Protein AF-A0A7V9IWT2-F1 (afdb_monomer_lite)

Radius of gyration: 14.13 Å; chains: 1; bounding box: 40×33×31 Å

Secondary structure (DSSP, 8-state):
-PPPPTT--PPTTEEEEE-S--BTTTBT--EEEEETTEEES--S--HHHHHHHHHHHSS--EEE-S---HHHHTTGGGG-S-EE---TT-EETTEEEEE--SSSTT-EEEEETTEEE-TTSS-SSS-----SSTT--

pLDDT: mean 92.01, std 13.59, range [39.38, 98.88]

Structure (mmCIF, N/CA/C/O backbone):
data_AF-A0A7V9IWT2-F1
#
_entry.id   AF-A0A7V9IWT2-F1
#
loop_
_atom_site.group_PDB
_atom_site.id
_atom_site.type_symbol
_atom_site.label_atom_id
_atom_site.label_alt_id
_atom_site.label_comp_id
_atom_site.label_asym_id
_atom_site.label_entity_id
_atom_site.label_seq_id
_atom_site.pdbx_PDB_ins_code
_atom_site.Cartn_x
_atom_site.Cartn_y
_atom_site.Cartn_z
_atom_site.occupancy
_atom_site.B_iso_or_equiv
_atom_site.auth_seq_id
_atom_site.auth_comp_id
_atom_site.auth_asym_id
_atom_site.auth_atom_id
_atom_site.pdbx_PDB_model_num
ATOM 1 N N . MET A 1 1 ? -4.766 -21.409 -13.911 1.00 39.38 1 MET A N 1
ATOM 2 C CA . MET A 1 1 ? -4.970 -20.923 -12.531 1.00 39.38 1 MET A CA 1
ATOM 3 C C . MET A 1 1 ? -3.868 -21.523 -11.677 1.00 39.38 1 MET A C 1
ATOM 5 O O . MET A 1 1 ? -3.932 -22.712 -11.391 1.00 39.38 1 MET A O 1
ATOM 9 N N . ARG A 1 2 ? -2.794 -20.778 -11.398 1.00 42.47 2 ARG A N 1
ATOM 10 C CA . ARG A 1 2 ? -1.775 -21.251 -10.450 1.00 42.47 2 ARG A CA 1
ATOM 11 C C . ARG A 1 2 ? -2.335 -21.031 -9.046 1.00 42.47 2 ARG A C 1
ATOM 13 O O . ARG A 1 2 ? -2.893 -19.973 -8.781 1.00 42.47 2 ARG A O 1
ATOM 20 N N . GLN A 1 3 ? -2.295 -22.070 -8.221 1.00 39.44 3 GLN A N 1
ATOM 21 C CA . GLN A 1 3 ? -2.697 -21.989 -6.820 1.00 39.44 3 GLN A CA 1
ATOM 22 C C . GLN A 1 3 ? -1.697 -21.110 -6.060 1.00 39.44 3 GLN A C 1
ATOM 24 O O . GLN A 1 3 ? -0.498 -21.194 -6.316 1.00 39.44 3 GLN A O 1
ATOM 29 N N . GLU A 1 4 ? -2.204 -20.289 -5.143 1.00 52.09 4 GLU A N 1
ATOM 30 C CA . GLU A 1 4 ? -1.406 -19.542 -4.165 1.00 52.09 4 GLU A CA 1
ATOM 31 C C . GLU A 1 4 ? -0.459 -20.497 -3.407 1.00 52.09 4 GLU A C 1
ATOM 33 O O . GLU A 1 4 ? -0.920 -21.546 -2.939 1.00 52.09 4 GLU A O 1
ATOM 38 N N . PRO A 1 5 ? 0.844 -20.184 -3.259 1.00 48.12 5 PRO A N 1
ATOM 39 C CA . PRO A 1 5 ? 1.742 -21.003 -2.455 1.00 48.12 5 PRO A CA 1
ATOM 40 C C . PRO A 1 5 ? 1.290 -20.999 -0.987 1.00 48.12 5 PRO A C 1
ATOM 42 O O . PRO A 1 5 ? 0.841 -19.991 -0.442 1.00 48.12 5 PRO A O 1
ATOM 45 N N . ALA A 1 6 ? 1.412 -22.152 -0.332 1.00 47.78 6 ALA A N 1
ATOM 46 C CA . ALA A 1 6 ? 0.724 -22.505 0.910 1.00 47.78 6 ALA A CA 1
ATOM 47 C C . ALA A 1 6 ? 1.205 -21.784 2.196 1.00 47.78 6 ALA A C 1
ATOM 49 O O . ALA A 1 6 ? 1.023 -22.325 3.289 1.00 47.78 6 ALA A O 1
ATOM 50 N N . HIS A 1 7 ? 1.850 -20.612 2.118 1.00 55.41 7 HIS 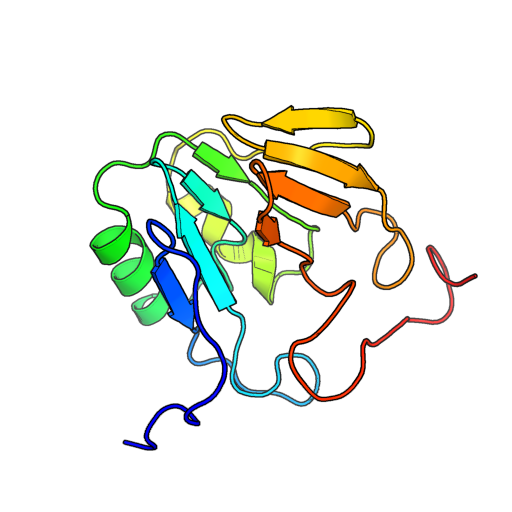A N 1
ATOM 51 C CA . HIS A 1 7 ? 2.596 -20.056 3.263 1.00 55.41 7 HIS A CA 1
ATOM 52 C C . HIS A 1 7 ? 2.364 -18.574 3.588 1.00 55.41 7 HIS A C 1
ATOM 54 O O . HIS A 1 7 ? 2.732 -18.162 4.686 1.00 55.41 7 HIS A O 1
ATOM 60 N N . MET A 1 8 ? 1.720 -17.766 2.735 1.00 60.84 8 MET A N 1
ATOM 61 C CA . MET A 1 8 ? 1.422 -16.375 3.108 1.00 60.84 8 MET A CA 1
ATOM 62 C C . MET A 1 8 ? 0.075 -16.285 3.825 1.00 60.84 8 MET A C 1
ATOM 64 O O . MET A 1 8 ? -0.979 -16.106 3.215 1.00 60.84 8 MET A O 1
ATOM 68 N N . ARG A 1 9 ? 0.104 -16.450 5.150 1.00 76.19 9 ARG A N 1
ATOM 69 C CA . ARG A 1 9 ? -1.085 -16.301 5.990 1.00 76.19 9 ARG A CA 1
ATOM 70 C C . ARG A 1 9 ? -1.422 -14.820 6.135 1.00 76.19 9 ARG A C 1
ATOM 72 O O . ARG A 1 9 ? -0.730 -14.091 6.835 1.00 76.19 9 ARG A O 1
ATOM 79 N N . VAL A 1 10 ? -2.513 -14.398 5.507 1.00 85.12 10 VAL A N 1
ATOM 80 C CA . VAL A 1 10 ? -3.086 -13.069 5.734 1.00 85.12 10 VAL A CA 1
ATOM 81 C C . VAL A 1 10 ? -3.739 -13.045 7.131 1.00 85.12 10 VAL A C 1
ATOM 83 O O . VAL A 1 10 ? -4.436 -14.009 7.480 1.00 85.12 10 VAL A O 1
ATOM 86 N N . PRO A 1 11 ? -3.497 -12.015 7.968 1.00 90.00 11 PRO A N 1
ATOM 87 C CA . PRO A 1 11 ? -4.135 -11.895 9.278 1.00 90.00 11 PRO A CA 1
ATOM 88 C C . PRO A 1 11 ? -5.667 -11.895 9.197 1.00 90.00 11 PRO A C 1
ATOM 90 O O . PRO A 1 11 ? -6.258 -11.524 8.184 1.00 90.00 11 PRO A O 1
ATOM 93 N N . ALA A 1 12 ? -6.332 -12.298 10.284 1.00 89.88 12 ALA A N 1
ATOM 94 C CA . ALA A 1 12 ? -7.792 -12.262 10.348 1.00 89.88 12 ALA A CA 1
ATOM 95 C C . ALA A 1 12 ? -8.312 -10.825 10.155 1.00 89.88 12 ALA A C 1
ATOM 97 O O . ALA A 1 12 ? -7.770 -9.889 10.736 1.00 89.88 12 ALA A O 1
ATOM 98 N N . GLY A 1 13 ? -9.366 -10.661 9.352 1.00 93.38 13 GLY A N 1
ATOM 99 C CA . GLY A 1 13 ? -9.950 -9.349 9.048 1.00 93.38 13 GLY A CA 1
ATOM 100 C C . GLY A 1 13 ? -9.223 -8.554 7.958 1.00 93.38 13 GLY A C 1
ATOM 101 O O . GLY A 1 13 ? -9.715 -7.497 7.572 1.00 93.38 13 GLY A O 1
ATOM 102 N N . VAL A 1 14 ? -8.107 -9.064 7.428 1.00 96.88 14 VAL A N 1
ATOM 103 C CA . VAL A 1 14 ? -7.409 -8.489 6.274 1.00 96.88 14 VAL A CA 1
ATOM 104 C C . VAL A 1 14 ? -7.734 -9.322 5.035 1.00 96.88 14 VAL A C 1
ATOM 106 O O . VAL A 1 14 ? -7.634 -10.548 5.050 1.00 96.88 14 VAL A O 1
ATOM 109 N N . THR A 1 15 ? -8.111 -8.660 3.945 1.00 97.62 15 THR A N 1
ATOM 110 C CA . THR A 1 15 ? -8.264 -9.283 2.625 1.00 97.62 15 THR A CA 1
ATOM 111 C C . THR A 1 15 ? -7.172 -8.765 1.705 1.00 97.62 15 THR A C 1
ATOM 113 O O . THR A 1 15 ? -6.972 -7.561 1.606 1.00 97.62 15 THR A O 1
ATOM 116 N N . ARG A 1 16 ? -6.472 -9.669 1.018 1.00 97.50 16 ARG A N 1
ATOM 117 C CA . ARG A 1 16 ? -5.466 -9.318 0.011 1.00 97.50 16 ARG A CA 1
ATOM 118 C C . ARG A 1 16 ? -6.055 -9.490 -1.386 1.00 97.50 16 ARG A C 1
ATOM 120 O O . ARG A 1 16 ? -6.616 -10.544 -1.682 1.00 97.50 16 ARG A O 1
ATOM 127 N N . VAL A 1 17 ? -5.885 -8.492 -2.242 1.00 98.12 17 VAL A N 1
ATOM 128 C CA . VAL A 1 17 ? -6.207 -8.544 -3.673 1.00 98.12 17 VAL A CA 1
ATOM 129 C C . VAL A 1 17 ? -4.921 -8.255 -4.435 1.00 98.12 17 VAL A C 1
ATOM 131 O O . VAL A 1 17 ? -4.288 -7.232 -4.204 1.00 98.12 17 VAL A O 1
ATOM 134 N N . ARG A 1 18 ? -4.505 -9.171 -5.311 1.00 97.81 18 ARG A N 1
ATOM 135 C CA . ARG A 1 18 ? -3.278 -9.013 -6.099 1.00 97.81 18 ARG A CA 1
ATOM 136 C C . ARG A 1 18 ? -3.614 -8.518 -7.501 1.00 97.81 18 ARG A C 1
ATOM 138 O O . ARG A 1 18 ? -4.481 -9.104 -8.151 1.00 97.81 18 ARG A O 1
ATOM 145 N N . ALA A 1 19 ? -2.925 -7.472 -7.943 1.00 98.25 19 ALA A N 1
ATOM 146 C CA . ALA A 1 19 ? -3.048 -6.939 -9.290 1.00 98.25 19 ALA A CA 1
ATOM 147 C C . ALA A 1 19 ? -2.408 -7.884 -10.323 1.00 98.25 19 ALA A C 1
ATOM 149 O O . ALA A 1 19 ? -1.419 -8.557 -10.042 1.00 98.25 19 ALA A O 1
ATOM 150 N N . ASP A 1 20 ? -2.964 -7.924 -11.536 1.00 97.69 20 ASP A N 1
ATOM 151 C CA . ASP A 1 20 ? -2.409 -8.682 -12.669 1.00 97.69 20 ASP A CA 1
ATOM 152 C C . ASP A 1 20 ? -1.335 -7.849 -13.394 1.00 97.69 20 ASP A C 1
ATOM 154 O O . ASP A 1 20 ? -1.464 -7.503 -14.568 1.00 97.69 20 ASP A O 1
ATOM 158 N N . ASN A 1 21 ? -0.306 -7.439 -12.648 1.00 97.44 21 ASN A N 1
ATOM 159 C CA . ASN A 1 21 ? 0.801 -6.598 -13.114 1.00 97.44 21 ASN A CA 1
ATOM 160 C C . ASN A 1 21 ? 2.189 -7.207 -12.818 1.00 97.44 21 ASN A C 1
ATOM 162 O O . ASN A 1 21 ? 3.047 -6.494 -12.297 1.00 97.44 21 ASN A O 1
ATOM 166 N N . PRO A 1 22 ? 2.459 -8.493 -13.114 1.00 97.25 22 PRO A N 1
ATOM 167 C CA . PRO A 1 22 ? 3.738 -9.110 -12.774 1.00 97.25 22 PRO A CA 1
ATOM 168 C C . PRO A 1 22 ? 4.913 -8.480 -13.536 1.00 97.25 22 PRO A C 1
ATOM 170 O O . PRO A 1 22 ? 4.823 -8.190 -14.733 1.00 97.25 22 PRO A O 1
ATOM 173 N N . SER A 1 23 ? 6.043 -8.296 -12.855 1.00 95.06 23 SER A N 1
ATOM 174 C CA . SER A 1 23 ? 7.274 -7.729 -13.419 1.00 95.06 23 SER A CA 1
ATOM 175 C C . SER A 1 23 ? 8.483 -8.038 -12.523 1.00 95.06 23 SER A C 1
ATOM 177 O O . SER A 1 23 ? 8.312 -8.543 -11.416 1.00 95.06 23 SER A O 1
ATOM 179 N N . PRO A 1 24 ? 9.721 -7.710 -12.938 1.00 93.31 24 PRO A N 1
ATOM 180 C CA . PRO A 1 24 ? 10.881 -7.830 -12.055 1.00 93.31 24 PRO A CA 1
ATOM 181 C C . PRO A 1 24 ? 10.787 -7.024 -10.750 1.00 93.31 24 PRO A C 1
ATOM 183 O O . PRO A 1 24 ? 11.459 -7.391 -9.794 1.00 93.31 24 PRO A O 1
ATOM 186 N N . LEU A 1 25 ? 9.994 -5.944 -10.713 1.00 93.06 25 LEU A N 1
ATOM 187 C CA . LEU A 1 25 ? 9.834 -5.090 -9.527 1.00 93.06 25 LEU A CA 1
ATOM 188 C C . LEU A 1 25 ? 8.603 -5.481 -8.699 1.00 93.06 25 LEU A C 1
ATOM 190 O O . LEU A 1 25 ? 8.679 -5.551 -7.483 1.00 93.06 25 LEU A O 1
ATOM 194 N N . THR A 1 26 ? 7.500 -5.823 -9.362 1.00 94.56 26 THR A N 1
ATOM 195 C CA . THR A 1 26 ? 6.219 -6.180 -8.720 1.00 94.56 26 THR A CA 1
ATOM 196 C C . THR A 1 26 ? 6.070 -7.678 -8.445 1.00 94.56 26 THR A C 1
ATOM 198 O O . THR A 1 26 ? 5.053 -8.112 -7.906 1.00 94.56 26 THR A O 1
ATOM 201 N N . LEU A 1 27 ? 7.067 -8.489 -8.817 1.00 94.38 27 LEU A N 1
ATOM 202 C CA . LEU A 1 27 ? 7.074 -9.948 -8.695 1.00 94.38 27 LEU A CA 1
ATOM 203 C C . LEU A 1 27 ? 5.850 -10.573 -9.388 1.00 94.38 27 LEU A C 1
ATOM 205 O O . LEU A 1 27 ? 5.635 -10.370 -10.583 1.00 94.38 27 LEU A O 1
ATOM 209 N N . ASP A 1 28 ? 5.037 -11.319 -8.643 1.00 94.62 28 ASP A N 1
ATOM 210 C CA . ASP A 1 28 ? 3.774 -11.891 -9.114 1.00 94.62 28 ASP A CA 1
ATOM 211 C C . ASP A 1 28 ? 2.638 -10.854 -9.250 1.00 94.62 28 ASP A C 1
ATOM 213 O O . ASP A 1 28 ? 1.548 -11.205 -9.705 1.00 94.62 28 ASP A O 1
ATOM 217 N N . GLY A 1 29 ? 2.860 -9.610 -8.821 1.00 96.38 29 GLY A N 1
ATOM 218 C CA . GLY A 1 29 ? 1.915 -8.496 -8.859 1.00 96.38 29 GLY A CA 1
ATOM 219 C C . GLY A 1 29 ? 1.800 -7.762 -7.518 1.00 96.38 29 GLY A C 1
ATOM 220 O O . GLY A 1 29 ? 2.023 -8.340 -6.447 1.00 96.38 29 GLY A O 1
ATOM 221 N N . THR A 1 30 ? 1.391 -6.493 -7.573 1.00 97.56 30 THR A N 1
ATOM 222 C CA . THR A 1 30 ? 1.237 -5.639 -6.387 1.00 97.56 30 THR A CA 1
ATOM 223 C C . THR A 1 30 ? 0.091 -6.142 -5.508 1.00 97.56 30 THR A C 1
ATOM 225 O O . THR A 1 30 ? -0.979 -6.519 -5.998 1.00 97.56 30 THR A O 1
ATOM 228 N N . ASN A 1 31 ? 0.306 -6.177 -4.191 1.00 97.75 31 ASN A N 1
ATOM 229 C CA . ASN A 1 31 ? -0.713 -6.591 -3.230 1.00 97.75 31 ASN A CA 1
ATOM 230 C C . ASN A 1 31 ? -1.421 -5.365 -2.648 1.00 97.75 31 ASN A C 1
ATOM 232 O O . ASN A 1 31 ? -0.834 -4.629 -1.865 1.00 97.75 31 ASN A O 1
ATOM 236 N N . THR A 1 32 ? -2.705 -5.222 -2.957 1.00 98.62 32 THR A N 1
ATOM 237 C CA . THR A 1 32 ? -3.613 -4.292 -2.282 1.00 98.62 32 THR A CA 1
ATOM 238 C C . THR A 1 32 ? -4.254 -4.987 -1.091 1.00 98.62 32 THR A C 1
ATOM 240 O O . THR A 1 32 ? -4.686 -6.143 -1.197 1.00 98.62 32 THR A O 1
ATOM 243 N N . TYR A 1 33 ? -4.372 -4.289 0.035 1.00 98.62 33 TYR A N 1
ATOM 244 C CA . TYR A 1 33 ? -5.030 -4.827 1.223 1.00 98.62 33 TYR A CA 1
ATOM 245 C C . TYR A 1 33 ? -6.296 -4.052 1.557 1.00 98.62 33 TYR A C 1
ATOM 247 O O . TYR A 1 33 ? -6.339 -2.830 1.507 1.00 98.62 33 TYR A O 1
ATOM 255 N N . VAL A 1 34 ? -7.333 -4.791 1.926 1.00 98.56 34 VAL A N 1
ATOM 256 C CA . VAL A 1 34 ? -8.604 -4.269 2.415 1.00 98.56 34 VAL A CA 1
ATOM 257 C C . VAL A 1 34 ? -8.746 -4.686 3.868 1.00 98.56 34 VAL A C 1
ATOM 259 O O . VAL A 1 34 ? -8.699 -5.881 4.181 1.00 98.56 34 VAL A O 1
ATOM 262 N N . VAL A 1 35 ? -8.929 -3.717 4.759 1.00 97.88 35 VAL A N 1
ATOM 263 C CA . VAL A 1 35 ? -9.036 -3.965 6.198 1.00 97.88 35 VAL A CA 1
ATOM 264 C C . VAL A 1 35 ? -9.804 -2.840 6.881 1.00 97.88 35 VAL A C 1
ATOM 266 O O . VAL A 1 35 ? -9.570 -1.673 6.601 1.00 97.88 35 VAL A O 1
ATOM 269 N N . ALA A 1 36 ? -10.729 -3.190 7.779 1.00 95.44 36 ALA A N 1
ATOM 270 C CA . ALA A 1 36 ? -11.458 -2.238 8.626 1.00 95.44 36 ALA A CA 1
ATOM 271 C C . ALA A 1 36 ? -12.123 -1.049 7.885 1.00 95.44 36 ALA A C 1
ATOM 273 O O . ALA A 1 36 ? -12.195 0.035 8.442 1.00 95.44 36 ALA A O 1
ATOM 274 N N . GLY A 1 37 ? -12.602 -1.241 6.646 1.00 96.75 37 GLY A N 1
ATOM 275 C CA . GLY A 1 37 ? -13.196 -0.169 5.824 1.00 96.75 37 GLY A CA 1
ATOM 276 C C . GLY A 1 37 ? -12.182 0.657 5.020 1.00 96.75 37 GLY A C 1
ATOM 277 O O . GLY A 1 37 ? -12.560 1.602 4.336 1.00 96.75 37 GLY A O 1
ATOM 278 N N . TRP A 1 38 ? -10.899 0.296 5.062 1.00 98.69 38 TRP A N 1
ATOM 279 C CA . TRP A 1 38 ? -9.804 1.009 4.409 1.00 98.69 38 TRP A CA 1
ATOM 280 C C .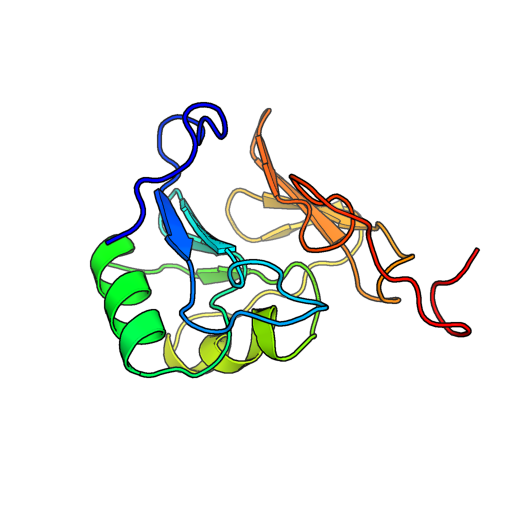 TRP A 1 38 ? -9.138 0.172 3.321 1.00 98.69 38 TRP A C 1
ATOM 282 O O . TRP A 1 38 ? -9.096 -1.062 3.393 1.00 98.69 38 TRP A O 1
ATOM 292 N N . VAL A 1 39 ? -8.590 0.864 2.322 1.00 98.88 39 VAL A N 1
ATOM 293 C CA . VAL A 1 39 ? -7.760 0.278 1.263 1.00 98.88 39 VAL A CA 1
ATOM 294 C C . VAL A 1 39 ? -6.321 0.755 1.443 1.00 98.88 39 VAL A C 1
ATOM 296 O O . VAL A 1 39 ? -6.056 1.953 1.403 1.00 98.88 39 VAL A O 1
ATOM 299 N N . VAL A 1 40 ? -5.400 -0.186 1.626 1.00 98.81 40 VAL A N 1
ATOM 300 C CA . VAL A 1 40 ? -3.952 0.050 1.659 1.00 98.81 40 VAL A CA 1
ATOM 301 C C . VAL A 1 40 ? -3.387 -0.265 0.281 1.00 98.81 40 VAL A C 1
ATOM 303 O O . VAL A 1 40 ? -3.590 -1.384 -0.199 1.00 98.81 40 VAL A O 1
ATOM 306 N N . ASP A 1 41 ? -2.689 0.698 -0.322 1.00 98.75 41 ASP A N 1
ATOM 307 C CA . ASP A 1 41 ? -2.048 0.591 -1.640 1.00 98.75 41 ASP A CA 1
ATOM 308 C C . ASP A 1 41 ? -3.005 0.049 -2.719 1.00 98.75 41 ASP A C 1
ATOM 310 O O . ASP A 1 41 ? -2.967 -1.136 -3.062 1.00 98.75 41 ASP A O 1
ATOM 314 N N . PRO A 1 42 ? -3.916 0.886 -3.251 1.00 98.62 42 PRO A N 1
ATOM 315 C CA . PRO A 1 42 ? -4.986 0.485 -4.171 1.00 98.62 42 PRO A CA 1
ATOM 316 C C . PRO A 1 42 ? -4.499 -0.131 -5.488 1.00 98.62 42 PRO A C 1
ATOM 318 O O . PRO A 1 42 ? -5.306 -0.711 -6.220 1.00 98.62 42 PRO A O 1
ATOM 321 N N . GLY A 1 43 ? -3.204 -0.047 -5.772 1.00 98.12 43 GLY A N 1
ATOM 322 C CA . GLY A 1 43 ? -2.577 -0.703 -6.900 1.00 98.12 43 GLY A CA 1
ATOM 323 C C . GLY A 1 43 ? -2.478 0.198 -8.137 1.00 98.12 43 GLY A C 1
ATOM 324 O O . GLY A 1 43 ? -2.889 1.367 -8.098 1.00 98.12 43 GLY A O 1
ATOM 325 N N . PRO A 1 44 ? -2.017 -0.358 -9.273 1.00 98.38 44 PRO A N 1
ATOM 326 C CA . PRO A 1 44 ? -2.103 0.317 -10.563 1.00 98.38 44 PRO A CA 1
ATOM 327 C C . PRO A 1 44 ? -3.569 0.502 -10.984 1.00 98.38 44 PRO A C 1
ATOM 329 O O . PRO A 1 44 ? -4.452 -0.272 -10.587 1.00 98.38 44 PRO A O 1
ATOM 332 N N . LEU A 1 45 ? -3.845 1.468 -11.864 1.00 98.25 45 LEU A N 1
ATOM 333 C CA . LEU A 1 45 ? -5.180 1.708 -12.420 1.00 98.25 45 LEU A CA 1
ATOM 334 C C . LEU A 1 45 ? -5.515 0.687 -13.520 1.00 98.25 45 LEU A C 1
ATOM 336 O O . LEU A 1 45 ? -5.689 0.999 -14.696 1.00 98.25 45 LEU A O 1
ATOM 340 N N . LEU A 1 46 ? -5.645 -0.570 -13.105 1.00 98.38 46 LEU A N 1
ATOM 341 C CA . LEU A 1 46 ? -6.139 -1.673 -13.919 1.00 98.38 46 LEU A CA 1
ATOM 342 C C . LEU A 1 46 ? -7.612 -1.906 -13.596 1.00 98.38 46 LEU A C 1
ATOM 344 O O . LEU A 1 46 ? -7.961 -2.214 -12.458 1.00 98.38 46 LEU A O 1
ATOM 348 N N . GLU A 1 47 ? -8.486 -1.804 -14.598 1.00 98.00 47 GLU A N 1
ATOM 349 C CA . GLU A 1 47 ? -9.943 -1.885 -14.408 1.00 98.00 47 GLU A CA 1
ATOM 350 C C . GLU A 1 47 ? -10.375 -3.161 -13.663 1.00 98.00 47 GLU A C 1
ATOM 352 O O . GLU A 1 47 ? -11.174 -3.098 -12.727 1.00 98.00 47 GLU A O 1
ATOM 357 N N . GLY A 1 48 ? -9.793 -4.311 -14.024 1.00 98.06 48 GLY A N 1
ATOM 358 C CA . GLY A 1 48 ? -10.078 -5.593 -13.375 1.00 98.06 48 GLY A CA 1
ATOM 359 C C . GLY A 1 48 ? -9.636 -5.649 -11.910 1.00 98.06 48 GLY A C 1
ATOM 360 O O . GLY A 1 48 ? -10.376 -6.159 -11.068 1.00 98.06 48 GLY A O 1
ATOM 361 N N . HIS A 1 49 ? -8.468 -5.081 -11.593 1.00 98.56 49 HIS A N 1
ATOM 362 C CA . HIS A 1 49 ? -7.962 -4.997 -10.219 1.00 98.56 49 HIS A CA 1
ATOM 363 C C . HIS A 1 49 ? -8.810 -4.040 -9.383 1.00 98.56 49 HIS A C 1
ATOM 365 O O . HIS A 1 49 ? -9.334 -4.431 -8.344 1.00 98.56 49 HIS A O 1
ATOM 371 N N . LEU A 1 50 ? -9.058 -2.827 -9.884 1.00 98.56 50 LEU A N 1
ATOM 372 C CA . LEU A 1 50 ? -9.898 -1.829 -9.220 1.00 98.56 50 LEU A CA 1
ATOM 373 C C . LEU A 1 50 ? -11.296 -2.380 -8.906 1.00 98.56 50 LEU A C 1
ATOM 375 O O . LEU A 1 50 ? -11.813 -2.182 -7.805 1.00 98.56 50 LEU A O 1
ATOM 379 N N . ALA A 1 51 ? -11.911 -3.094 -9.852 1.00 98.50 51 ALA A N 1
ATOM 380 C CA . ALA A 1 51 ? -13.202 -3.740 -9.639 1.00 98.50 51 ALA A CA 1
ATOM 381 C C . ALA A 1 51 ? -13.132 -4.827 -8.553 1.00 98.50 51 ALA A C 1
ATOM 383 O O . ALA A 1 51 ? -14.036 -4.919 -7.718 1.00 98.50 51 ALA A O 1
ATOM 384 N N . ALA A 1 52 ? -12.064 -5.630 -8.530 1.00 98.62 52 ALA A N 1
ATOM 385 C CA . ALA A 1 52 ? -11.850 -6.654 -7.511 1.00 98.62 52 ALA A CA 1
ATOM 386 C C . ALA A 1 52 ? -11.640 -6.049 -6.113 1.00 98.62 52 ALA A C 1
ATOM 388 O O . ALA A 1 52 ? -12.263 -6.515 -5.158 1.00 98.62 52 ALA A O 1
ATOM 389 N N . VAL A 1 53 ? -10.842 -4.981 -5.997 1.00 98.50 53 VAL A N 1
ATOM 390 C CA . VAL A 1 53 ? -10.616 -4.262 -4.734 1.00 98.50 53 VAL A CA 1
ATOM 391 C C . VAL A 1 53 ? -11.913 -3.634 -4.233 1.00 98.50 53 VAL A C 1
ATOM 393 O O . VAL A 1 53 ? -12.297 -3.877 -3.094 1.00 98.50 53 VAL A O 1
ATOM 396 N N . LYS A 1 54 ? -12.653 -2.906 -5.081 1.00 98.25 54 LYS A N 1
ATOM 397 C CA . LYS A 1 54 ? -13.952 -2.315 -4.702 1.00 98.25 54 LYS A CA 1
ATOM 398 C C . LYS A 1 54 ? -14.958 -3.367 -4.245 1.00 98.25 54 LYS A C 1
ATOM 400 O O . LYS A 1 54 ? -15.673 -3.159 -3.270 1.00 98.25 54 LYS A O 1
ATOM 405 N N . LYS A 1 55 ? -14.993 -4.521 -4.917 1.00 98.19 55 LYS A N 1
ATOM 406 C CA . LYS A 1 55 ? -15.844 -5.645 -4.514 1.00 98.19 55 LYS A CA 1
ATOM 407 C C . LYS A 1 55 ? -15.441 -6.217 -3.153 1.00 98.19 55 LYS A C 1
ATOM 409 O O . LYS A 1 55 ? -16.323 -6.571 -2.378 1.00 98.19 55 LYS A O 1
ATOM 414 N N . ALA A 1 56 ? -14.143 -6.347 -2.886 1.00 97.50 56 ALA A N 1
ATOM 415 C CA . ALA A 1 56 ? -13.637 -6.852 -1.612 1.00 97.50 56 ALA A CA 1
ATOM 416 C C . ALA A 1 56 ? -13.854 -5.858 -0.462 1.00 97.50 56 ALA A C 1
ATOM 418 O O . ALA A 1 56 ? -14.137 -6.282 0.654 1.00 97.50 56 ALA A O 1
ATOM 419 N N . ALA A 1 57 ? -13.738 -4.558 -0.740 1.00 96.81 57 ALA A N 1
ATOM 420 C CA . ALA A 1 57 ? -13.861 -3.499 0.253 1.00 96.81 57 ALA A CA 1
ATOM 421 C C . ALA A 1 57 ? -15.306 -3.185 0.643 1.00 96.81 57 ALA A C 1
ATOM 423 O O . ALA A 1 57 ? -15.573 -2.921 1.811 1.00 96.81 57 ALA A O 1
ATOM 424 N N . GLY A 1 58 ? -16.247 -3.252 -0.302 1.00 96.00 58 GLY A N 1
ATOM 425 C CA . GLY A 1 58 ? -17.597 -2.756 -0.055 1.00 96.00 58 GLY A CA 1
ATOM 426 C C . GLY A 1 58 ? -17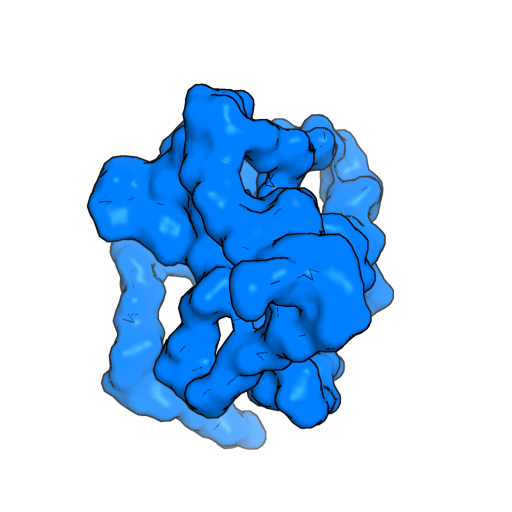.579 -1.234 0.086 1.00 96.00 58 GLY A C 1
ATOM 427 O O . GLY A 1 58 ? -17.160 -0.538 -0.839 1.00 96.00 58 GLY A O 1
ATOM 428 N N . GLU A 1 59 ? -18.052 -0.719 1.219 1.00 96.44 59 GLU A N 1
ATOM 429 C CA . GLU A 1 59 ? -17.961 0.708 1.535 1.00 96.44 59 GLU A CA 1
ATOM 430 C C . GLU A 1 59 ? -16.548 1.043 2.028 1.00 96.44 59 GLU A C 1
ATOM 432 O O . GLU A 1 59 ? -16.030 0.391 2.932 1.00 96.44 59 GLU A O 1
ATOM 437 N N . VAL A 1 60 ? -15.920 2.038 1.396 1.00 97.94 60 VAL A N 1
ATOM 438 C CA . VAL A 1 60 ? -14.559 2.479 1.719 1.00 97.94 60 VAL A CA 1
ATOM 439 C C . VAL A 1 60 ? -14.632 3.815 2.439 1.00 97.94 60 VAL A C 1
ATOM 441 O O . VAL A 1 60 ? -15.236 4.756 1.932 1.00 97.94 60 VAL A O 1
ATOM 444 N N . GLU A 1 61 ? -13.994 3.900 3.598 1.00 98.00 61 GLU A N 1
ATOM 445 C CA . GLU A 1 61 ? -13.881 5.120 4.398 1.00 98.00 61 GLU A CA 1
ATOM 446 C C . GLU A 1 61 ? -12.673 5.961 3.977 1.00 98.00 61 GLU A C 1
ATOM 448 O O . GLU A 1 61 ? -12.747 7.189 3.942 1.00 98.00 61 GLU A O 1
ATOM 453 N N . GLY A 1 62 ? -11.572 5.301 3.611 1.00 98.62 62 GLY A N 1
ATOM 454 C CA . GLY A 1 62 ? -10.347 5.961 3.188 1.00 98.62 62 GLY A CA 1
ATOM 455 C C . GLY A 1 62 ? -9.375 5.032 2.468 1.00 98.62 62 GLY A C 1
ATOM 456 O O . GLY A 1 62 ? -9.424 3.803 2.582 1.00 98.62 62 GLY A O 1
ATOM 457 N N . VAL A 1 63 ? -8.482 5.651 1.704 1.00 98.88 63 VAL A N 1
ATOM 458 C CA . VAL A 1 63 ? -7.314 5.010 1.099 1.00 98.88 63 VAL A CA 1
ATOM 459 C C . VAL A 1 63 ? -6.076 5.497 1.840 1.00 98.88 63 VAL A C 1
ATOM 461 O O . VAL A 1 63 ? -5.972 6.683 2.143 1.00 98.88 63 VAL A O 1
ATOM 464 N N . VAL A 1 64 ? -5.125 4.611 2.108 1.00 98.88 64 VAL A N 1
ATOM 465 C CA . VAL A 1 64 ? -3.819 4.969 2.670 1.00 98.88 64 VAL A CA 1
ATOM 466 C C . VAL A 1 64 ? -2.711 4.376 1.807 1.00 98.88 64 VAL A C 1
ATOM 468 O O . VAL A 1 64 ? -2.829 3.246 1.327 1.00 98.88 64 VAL A O 1
ATOM 471 N N . LEU A 1 65 ? -1.663 5.161 1.578 1.00 98.88 65 LEU A N 1
ATOM 472 C CA . LEU A 1 65 ? -0.519 4.777 0.759 1.00 98.88 65 LEU A CA 1
ATOM 473 C C . LEU A 1 65 ? 0.710 4.542 1.631 1.00 98.88 65 LEU A C 1
ATOM 475 O O . LEU A 1 65 ? 0.948 5.285 2.584 1.00 98.88 65 LEU A O 1
ATOM 479 N N . THR A 1 66 ? 1.489 3.524 1.281 1.00 98.75 66 THR A N 1
ATOM 480 C CA . THR A 1 66 ? 2.829 3.307 1.840 1.00 98.75 66 THR A CA 1
ATOM 481 C C . THR A 1 66 ? 3.871 4.206 1.182 1.00 98.75 66 THR A C 1
ATOM 483 O O . THR A 1 66 ? 4.830 4.588 1.842 1.00 98.75 66 THR A O 1
ATOM 486 N N . HIS A 1 67 ? 3.692 4.531 -0.101 1.00 98.12 67 HIS A N 1
ATOM 487 C CA . HIS A 1 67 ? 4.506 5.465 -0.885 1.00 98.12 67 HIS A CA 1
ATOM 488 C C . HIS A 1 67 ? 3.830 5.772 -2.236 1.00 98.12 67 HIS A C 1
ATOM 490 O O . HIS A 1 67 ? 2.811 5.170 -2.588 1.00 98.12 67 HIS A O 1
ATOM 496 N N . ASP A 1 68 ? 4.399 6.698 -3.006 1.00 97.25 68 ASP A N 1
ATOM 497 C CA . ASP A 1 68 ? 3.792 7.268 -4.215 1.00 97.25 68 ASP A CA 1
ATOM 498 C C . ASP A 1 68 ? 4.107 6.534 -5.534 1.00 97.25 68 ASP A C 1
ATOM 500 O O . ASP A 1 68 ? 3.741 7.024 -6.609 1.00 97.25 68 ASP A O 1
ATOM 504 N N . HIS A 1 69 ? 4.750 5.359 -5.515 1.00 97.81 69 HIS A N 1
ATOM 505 C CA . HIS A 1 69 ? 4.983 4.638 -6.770 1.00 97.81 69 HIS A CA 1
ATOM 506 C C . HIS A 1 69 ? 3.659 4.255 -7.461 1.00 97.81 69 HIS A C 1
ATOM 508 O O . HIS A 1 69 ? 2.681 3.897 -6.794 1.00 97.81 69 HIS A O 1
ATOM 514 N N . PRO A 1 70 ? 3.587 4.322 -8.809 1.00 98.06 70 PRO A N 1
ATOM 515 C CA . PRO A 1 70 ? 2.326 4.150 -9.531 1.00 98.06 70 PRO A CA 1
ATOM 516 C C . PRO A 1 70 ? 1.647 2.803 -9.294 1.00 98.06 70 PRO A C 1
ATOM 518 O O . PRO A 1 70 ? 0.425 2.734 -9.196 1.00 98.06 70 PRO A O 1
ATOM 521 N N . ASP A 1 71 ? 2.416 1.729 -9.165 1.00 97.94 71 ASP A N 1
ATOM 522 C CA . ASP A 1 71 ? 1.864 0.406 -8.919 1.00 97.94 71 ASP A CA 1
ATOM 523 C C . ASP A 1 71 ? 1.250 0.266 -7.519 1.00 97.94 71 ASP A C 1
ATOM 525 O O . ASP A 1 71 ? 0.488 -0.669 -7.316 1.00 97.94 71 ASP A O 1
ATOM 529 N N . HIS A 1 72 ? 1.468 1.218 -6.606 1.00 98.56 72 HIS A N 1
ATOM 530 C CA . HIS A 1 72 ? 0.756 1.334 -5.331 1.00 98.56 72 HIS A CA 1
ATOM 531 C C . HIS A 1 72 ? -0.359 2.389 -5.379 1.00 98.56 72 HIS A C 1
ATOM 533 O O . HIS A 1 72 ? -1.458 2.141 -4.880 1.00 98.56 72 HIS A O 1
ATOM 539 N N . ALA A 1 73 ? -0.101 3.556 -5.977 1.00 98.56 73 ALA A N 1
ATOM 540 C CA . ALA A 1 73 ? -0.910 4.761 -5.784 1.00 98.56 73 ALA A CA 1
ATOM 541 C C . ALA A 1 73 ? -1.884 5.104 -6.926 1.00 98.56 73 ALA A C 1
ATOM 543 O O . ALA A 1 73 ? -2.849 5.840 -6.698 1.00 98.56 73 ALA A O 1
ATOM 544 N N . GLU A 1 74 ? -1.665 4.615 -8.150 1.00 98.56 74 GLU A N 1
ATOM 545 C CA . GLU A 1 74 ? -2.348 5.122 -9.355 1.00 98.56 74 GLU A CA 1
ATOM 546 C C . GLU A 1 74 ? -3.880 4.986 -9.282 1.00 98.56 74 GLU A C 1
ATOM 548 O O . GLU A 1 74 ? -4.614 5.855 -9.760 1.00 98.56 74 GLU A O 1
ATOM 553 N N . ALA A 1 75 ? -4.390 3.935 -8.635 1.00 98.38 75 ALA A N 1
ATOM 554 C CA . ALA A 1 75 ? -5.825 3.714 -8.481 1.00 98.38 75 ALA A CA 1
ATOM 555 C C . ALA A 1 75 ? -6.487 4.489 -7.321 1.00 98.38 75 ALA A C 1
ATOM 557 O O . ALA A 1 75 ? -7.711 4.417 -7.182 1.00 98.38 75 ALA A O 1
ATOM 558 N N . ALA A 1 76 ? -5.742 5.238 -6.497 1.00 98.50 76 ALA A N 1
ATOM 559 C CA . ALA A 1 76 ? -6.258 5.843 -5.260 1.00 98.50 76 ALA A CA 1
ATOM 560 C C . ALA A 1 76 ? -7.446 6.785 -5.482 1.00 98.50 76 ALA A C 1
ATOM 562 O O . ALA A 1 76 ? -8.508 6.619 -4.877 1.00 98.50 76 ALA A O 1
ATOM 563 N N . GLU A 1 77 ? -7.318 7.715 -6.424 1.00 98.25 77 GLU A N 1
ATOM 564 C CA . GLU A 1 77 ? -8.360 8.711 -6.706 1.00 98.25 77 GLU A CA 1
ATOM 565 C C . GLU A 1 77 ? -9.644 8.083 -7.281 1.00 98.25 77 GLU A C 1
ATOM 567 O O . GLU A 1 77 ? -10.740 8.646 -7.187 1.00 98.25 77 GLU A O 1
ATOM 572 N N . ALA A 1 78 ? -9.562 6.866 -7.832 1.00 98.19 78 ALA A N 1
ATOM 573 C CA . ALA A 1 78 ? -10.717 6.170 -8.389 1.00 98.19 78 ALA A CA 1
ATOM 574 C C . ALA A 1 78 ? -11.732 5.720 -7.320 1.00 98.19 78 ALA A C 1
ATOM 576 O O . ALA A 1 78 ? -12.866 5.358 -7.670 1.00 98.19 78 ALA A O 1
ATOM 577 N N . PHE A 1 79 ? -11.358 5.735 -6.036 1.00 98.06 79 PHE A N 1
ATOM 578 C CA . PHE A 1 79 ? -12.250 5.428 -4.916 1.00 98.06 79 PHE A CA 1
ATOM 579 C C . PHE A 1 79 ? -13.131 6.611 -4.506 1.00 98.06 79 PHE A C 1
ATOM 581 O O . PHE A 1 79 ? -14.210 6.372 -3.972 1.00 98.06 79 PHE A O 1
ATOM 588 N N . ARG A 1 80 ? -12.754 7.857 -4.839 1.00 98.06 80 ARG A N 1
ATOM 589 C CA . ARG A 1 80 ? -13.507 9.086 -4.497 1.00 98.06 80 ARG A CA 1
ATOM 590 C C . ARG A 1 80 ? -13.767 9.249 -2.993 1.00 98.06 80 ARG A C 1
ATOM 592 O O . ARG A 1 80 ? -14.832 9.707 -2.584 1.00 98.06 80 ARG A O 1
ATOM 599 N N . VAL A 1 81 ? -12.779 8.873 -2.196 1.00 98.50 81 VAL A N 1
ATOM 600 C CA . VAL A 1 81 ? -12.727 9.004 -0.733 1.00 98.50 81 VAL A CA 1
ATOM 601 C C . VAL A 1 81 ? -11.403 9.685 -0.369 1.00 98.50 81 VAL A C 1
ATOM 603 O O . VAL A 1 81 ? -10.543 9.807 -1.246 1.00 98.50 81 VAL A O 1
ATOM 606 N N . PRO A 1 82 ? -11.203 10.144 0.878 1.00 98.62 82 PRO A N 1
ATOM 607 C CA . PRO A 1 82 ? -9.914 10.681 1.298 1.00 98.62 82 PRO A CA 1
ATOM 608 C C . PRO A 1 82 ? -8.754 9.712 1.024 1.00 98.62 82 PRO A C 1
ATOM 610 O O . PRO A 1 82 ? -8.834 8.524 1.343 1.00 98.62 82 PRO A O 1
ATOM 613 N N . VAL A 1 83 ? -7.676 10.237 0.437 1.00 98.75 83 VAL A N 1
ATOM 614 C CA . VAL A 1 83 ? -6.421 9.517 0.190 1.00 98.75 83 VAL A CA 1
ATOM 615 C C . VAL A 1 83 ? -5.357 10.072 1.132 1.00 98.75 83 VAL A C 1
ATOM 617 O O . VAL A 1 83 ? -5.047 11.263 1.095 1.00 98.75 83 VAL A O 1
ATOM 620 N N . HIS A 1 84 ? -4.798 9.208 1.970 1.00 98.75 84 HIS A N 1
ATOM 621 C CA . HIS A 1 84 ? -3.839 9.553 3.011 1.00 98.75 84 HIS A CA 1
ATOM 622 C C . HIS A 1 84 ? -2.420 9.130 2.620 1.00 98.75 84 HIS A C 1
ATOM 624 O O . HIS A 1 84 ? -2.201 8.007 2.167 1.00 98.75 84 HIS A O 1
ATOM 630 N N . ARG A 1 85 ? -1.462 10.036 2.842 1.00 98.50 85 ARG A N 1
ATOM 631 C CA . ARG A 1 85 ? -0.011 9.838 2.681 1.00 98.50 85 ARG A CA 1
ATOM 632 C C . ARG A 1 85 ? 0.680 10.226 3.994 1.00 98.50 85 ARG A C 1
ATOM 634 O O . ARG A 1 85 ? 1.195 11.339 4.087 1.00 98.50 85 ARG A O 1
ATOM 641 N N . PRO A 1 86 ? 0.538 9.403 5.044 1.00 98.38 86 PRO A N 1
ATOM 642 C CA . PRO A 1 86 ? 0.985 9.771 6.381 1.00 98.38 86 PRO A CA 1
ATOM 643 C C . PRO A 1 86 ? 2.515 9.775 6.477 1.00 98.38 86 PRO A C 1
ATOM 645 O O . PRO A 1 86 ? 3.172 8.896 5.927 1.00 98.38 86 PRO A O 1
ATOM 648 N N . GLY A 1 87 ? 3.072 10.747 7.198 1.00 97.50 87 GLY A N 1
ATOM 649 C CA . GLY A 1 87 ? 4.482 10.779 7.598 1.00 97.50 87 GLY A CA 1
ATOM 650 C C . GLY A 1 87 ? 4.752 10.060 8.927 1.00 97.50 87 GLY A C 1
ATOM 651 O O . GLY A 1 8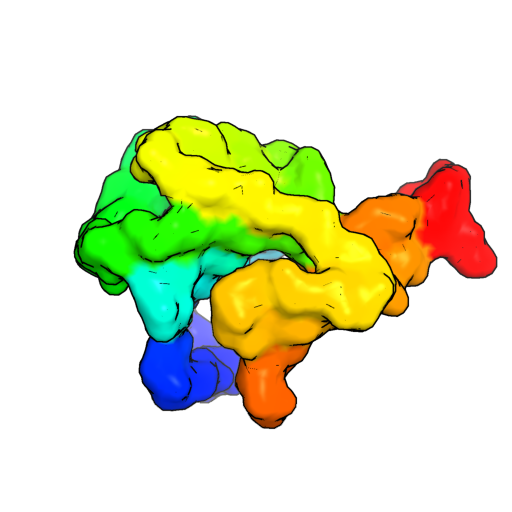7 ? 3.857 9.476 9.529 1.00 97.50 87 GLY A O 1
ATOM 652 N N . GLU A 1 88 ? 5.996 10.124 9.416 1.00 97.88 88 GLU A N 1
ATOM 653 C CA . GLU A 1 88 ? 6.410 9.529 10.702 1.00 97.88 88 GLU A CA 1
ATOM 654 C C . GLU A 1 88 ? 5.445 9.866 11.851 1.00 97.88 88 GLU A C 1
ATOM 656 O O . GLU A 1 88 ? 5.232 11.034 12.182 1.00 97.88 88 GLU A O 1
ATOM 661 N N . GLY A 1 89 ? 4.902 8.830 12.493 1.00 98.00 89 GLY A N 1
ATOM 662 C CA . GLY A 1 89 ? 4.025 8.941 13.656 1.00 98.00 89 GLY A CA 1
ATOM 663 C C . GLY A 1 89 ? 2.616 9.459 13.359 1.00 98.00 89 GLY A C 1
ATOM 664 O O . GLY A 1 89 ? 1.808 9.537 14.284 1.00 98.00 89 GLY A O 1
ATOM 665 N N . GLU A 1 90 ? 2.297 9.806 12.110 1.00 98.62 90 GLU A N 1
ATOM 666 C CA . GLU A 1 90 ? 0.963 10.269 11.738 1.00 98.62 90 GLU A CA 1
ATOM 667 C C . GLU A 1 90 ? -0.042 9.114 11.694 1.00 98.62 90 GLU A C 1
ATOM 669 O O . GLU A 1 90 ? 0.284 7.968 11.369 1.00 98.62 90 GLU A O 1
ATOM 674 N N . GLU A 1 91 ? -1.294 9.438 12.01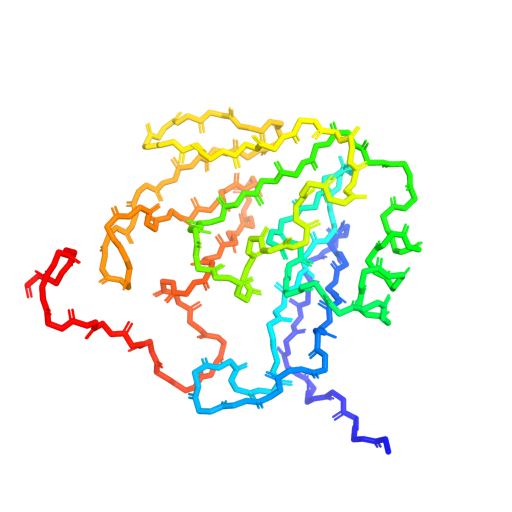6 1.00 98.38 91 GLU A N 1
ATOM 675 C CA . GLU A 1 91 ? -2.403 8.492 11.985 1.00 98.38 91 GLU A CA 1
ATOM 676 C C . GLU A 1 91 ? -3.249 8.666 10.719 1.00 98.38 91 GLU A C 1
ATOM 678 O O . GLU A 1 91 ? -3.588 9.780 10.311 1.00 98.38 91 GLU A O 1
ATOM 683 N N . ALA A 1 92 ? -3.651 7.544 10.126 1.00 97.94 92 ALA A N 1
ATOM 684 C CA . ALA A 1 92 ? -4.635 7.482 9.054 1.00 97.94 92 ALA A CA 1
ATOM 685 C C . ALA A 1 92 ? -5.624 6.358 9.373 1.00 97.94 92 ALA A C 1
ATOM 687 O O . ALA A 1 92 ? -5.307 5.182 9.222 1.00 97.94 92 ALA A O 1
ATOM 688 N N . GLY A 1 93 ? -6.814 6.705 9.868 1.00 97.06 93 GLY A N 1
ATOM 689 C CA . GLY A 1 93 ? -7.795 5.706 10.294 1.00 97.06 93 GLY A CA 1
ATOM 690 C C . GLY A 1 93 ? -7.224 4.768 11.372 1.00 97.06 93 GLY A C 1
ATOM 691 O O . GLY A 1 93 ? -6.831 5.250 12.431 1.00 97.06 93 GLY A O 1
ATOM 692 N N . PRO A 1 94 ? -7.172 3.442 11.142 1.00 97.62 94 PRO A N 1
ATOM 693 C CA . PRO A 1 94 ? -6.641 2.481 12.110 1.00 97.62 94 PRO A CA 1
ATOM 694 C C . PRO A 1 94 ? -5.107 2.340 12.074 1.00 97.62 94 PRO A C 1
ATOM 696 O O . PRO A 1 94 ? -4.574 1.468 12.765 1.00 97.62 94 PRO A O 1
ATOM 699 N N . PHE A 1 95 ? -4.412 3.121 11.240 1.00 98.62 95 PHE A N 1
ATOM 700 C CA . PHE A 1 95 ? -2.979 2.982 10.996 1.00 98.62 95 PHE A CA 1
ATOM 701 C C . PHE A 1 95 ? -2.167 4.077 11.684 1.00 98.62 95 PHE A C 1
ATOM 703 O O . PHE A 1 95 ? -2.527 5.249 11.609 1.00 98.62 95 PHE A O 1
ATOM 710 N N . THR A 1 96 ? -1.023 3.699 12.252 1.00 98.75 96 THR A N 1
ATOM 711 C CA . THR A 1 96 ? 0.072 4.620 12.592 1.00 98.75 96 THR A CA 1
ATOM 712 C C . THR A 1 96 ? 1.221 4.391 11.618 1.00 98.75 96 THR A C 1
ATOM 714 O O . THR A 1 96 ? 1.643 3.246 11.426 1.00 98.75 96 THR A O 1
ATOM 717 N N . ALA A 1 97 ? 1.730 5.452 11.003 1.00 98.75 97 ALA A N 1
ATOM 718 C CA . ALA A 1 97 ? 2.841 5.361 10.067 1.00 98.75 97 ALA A CA 1
ATOM 719 C C . ALA A 1 97 ? 4.200 5.369 10.780 1.00 98.75 97 ALA A C 1
ATOM 721 O O . ALA A 1 97 ? 4.440 6.141 11.707 1.00 98.75 97 ALA A O 1
ATOM 722 N N . LEU A 1 98 ? 5.096 4.502 10.320 1.00 98.50 98 LEU A N 1
ATOM 723 C CA . LEU A 1 98 ? 6.510 4.476 10.673 1.00 98.50 98 LEU A CA 1
ATOM 724 C C . LEU A 1 98 ? 7.299 4.765 9.399 1.00 98.50 98 LEU A C 1
ATOM 726 O O . LEU A 1 98 ? 7.250 3.969 8.461 1.00 98.50 98 LEU A O 1
ATOM 730 N N . ALA A 1 99 ? 8.020 5.878 9.358 1.00 97.88 99 ALA A N 1
ATOM 731 C CA . ALA A 1 99 ? 8.877 6.225 8.241 1.00 97.88 99 ALA A CA 1
ATOM 732 C C . ALA A 1 99 ? 9.977 5.177 8.089 1.00 97.88 99 ALA A C 1
ATOM 734 O O . ALA A 1 99 ? 10.736 4.865 9.011 1.00 97.88 99 ALA A O 1
ATOM 735 N N . THR A 1 100 ? 10.064 4.638 6.884 1.00 96.81 100 THR A N 1
ATOM 736 C CA . THR A 1 100 ? 11.046 3.637 6.489 1.00 96.81 100 THR A CA 1
ATOM 737 C C . THR A 1 100 ? 11.658 4.034 5.150 1.00 96.81 100 THR A C 1
ATOM 739 O O . THR A 1 100 ? 11.509 3.296 4.173 1.00 96.81 100 THR A O 1
ATOM 742 N N . PRO A 1 101 ? 12.327 5.204 5.079 1.00 94.94 101 PRO A N 1
ATOM 743 C CA . PRO A 1 101 ? 12.987 5.628 3.857 1.00 94.94 101 PRO A CA 1
ATOM 744 C C . PRO A 1 101 ? 14.069 4.613 3.480 1.00 94.94 101 PRO A C 1
ATOM 746 O O . PRO A 1 101 ? 14.695 3.988 4.341 1.00 94.94 101 PRO A O 1
ATOM 749 N N . GLY A 1 102 ? 14.275 4.430 2.183 1.00 92.38 102 GLY A N 1
ATOM 750 C CA . GLY A 1 102 ? 15.128 3.363 1.671 1.00 92.38 102 GLY A CA 1
ATOM 751 C C . GLY A 1 102 ? 14.756 3.049 0.240 1.00 92.38 102 GLY A C 1
ATOM 752 O O . GLY A 1 102 ? 15.408 3.508 -0.691 1.00 92.38 102 GLY A O 1
ATOM 753 N N . H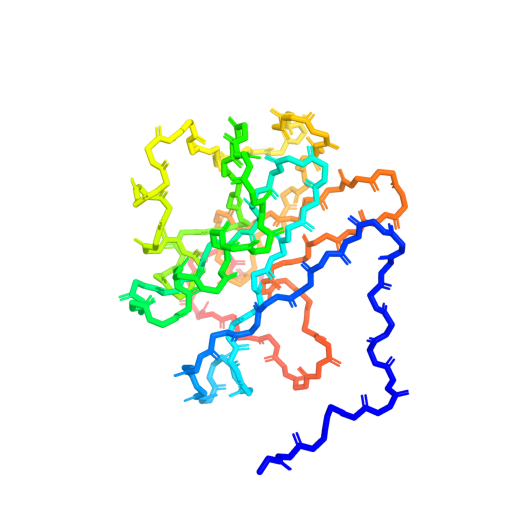IS A 1 103 ? 13.669 2.295 0.087 1.00 93.38 103 HIS A N 1
ATOM 754 C CA . HIS A 1 103 ? 13.081 1.991 -1.215 1.00 93.38 103 HIS A CA 1
ATOM 755 C C . HIS A 1 103 ? 12.701 3.272 -1.975 1.00 93.38 103 HIS A C 1
ATOM 757 O O . HIS A 1 103 ? 13.127 3.476 -3.112 1.00 93.38 103 HIS A O 1
ATOM 763 N N . SER A 1 104 ? 11.971 4.159 -1.301 1.00 93.56 104 SER A N 1
ATOM 764 C CA . SER A 1 104 ? 11.733 5.542 -1.706 1.00 93.56 104 SER A CA 1
ATOM 765 C C . SER A 1 104 ? 11.904 6.474 -0.500 1.00 93.56 104 SER A C 1
ATOM 767 O O . SER A 1 104 ? 11.952 6.022 0.648 1.00 93.56 104 SER A O 1
ATOM 769 N N . ALA A 1 105 ? 12.038 7.781 -0.739 1.00 94.31 105 ALA A N 1
ATOM 770 C CA . ALA A 1 105 ? 12.206 8.766 0.334 1.00 94.31 105 ALA A CA 1
ATOM 771 C C . ALA A 1 105 ? 10.940 8.945 1.193 1.00 94.31 105 ALA A C 1
ATOM 773 O O . ALA A 1 105 ? 11.035 9.285 2.369 1.00 94.31 105 ALA A O 1
ATOM 774 N N . ASP A 1 106 ? 9.771 8.701 0.603 1.00 95.75 106 ASP A N 1
ATOM 775 C CA . ASP A 1 106 ? 8.442 8.799 1.210 1.00 95.75 106 ASP A CA 1
ATOM 776 C C . ASP A 1 106 ? 7.918 7.461 1.762 1.00 95.75 106 ASP A C 1
ATOM 778 O O . ASP A 1 106 ? 6.818 7.419 2.302 1.00 95.75 106 ASP A O 1
ATOM 782 N N . SER A 1 107 ? 8.695 6.376 1.653 1.00 97.25 107 SER A N 1
ATOM 783 C CA . SER A 1 107 ? 8.296 5.046 2.124 1.00 97.25 107 SER A CA 1
ATOM 784 C C . SER A 1 107 ? 7.968 5.024 3.617 1.00 97.25 107 SER A C 1
ATOM 786 O O . SER A 1 107 ? 8.803 5.371 4.459 1.00 97.25 107 SER A O 1
ATOM 788 N N . VAL A 1 108 ? 6.780 4.517 3.952 1.00 98.62 108 VAL A N 1
ATOM 789 C CA . VAL A 1 108 ? 6.342 4.227 5.321 1.00 98.62 108 VAL A CA 1
ATOM 790 C C . VAL A 1 108 ? 5.810 2.799 5.447 1.00 98.62 108 VAL A C 1
ATOM 792 O O . VAL A 1 108 ? 5.158 2.257 4.554 1.00 98.62 108 VAL A O 1
ATOM 795 N N . CYS A 1 109 ? 6.030 2.204 6.615 1.00 98.69 109 CYS A N 1
ATOM 796 C CA . CYS A 1 109 ? 5.280 1.047 7.084 1.00 98.69 109 CYS A CA 1
ATOM 797 C C . CYS A 1 109 ? 4.022 1.521 7.822 1.00 98.69 109 CYS A C 1
ATOM 799 O O . CYS A 1 109 ? 4.086 2.436 8.642 1.00 98.69 109 CYS A O 1
ATOM 801 N N . LEU A 1 110 ? 2.888 0.856 7.604 1.00 98.75 110 LEU A N 1
ATOM 802 C CA . LEU A 1 110 ? 1.623 1.168 8.275 1.00 98.75 110 LEU A CA 1
ATOM 803 C C . LEU A 1 110 ? 1.324 0.114 9.344 1.00 98.75 110 LEU A C 1
ATOM 805 O O . LEU A 1 110 ? 1.156 -1.071 9.042 1.00 98.75 110 LEU A O 1
ATOM 809 N N . LEU A 1 111 ? 1.245 0.539 10.603 1.00 98.44 111 LEU A N 1
ATOM 810 C CA . LEU A 1 111 ? 0.996 -0.333 11.748 1.00 98.44 111 LEU A CA 1
ATOM 811 C C . LEU A 1 111 ? -0.481 -0.323 12.137 1.00 98.44 111 LEU A C 1
ATOM 813 O O . LEU A 1 111 ? -1.048 0.733 12.390 1.00 98.44 111 LEU A O 1
ATOM 817 N N . MET A 1 112 ? -1.078 -1.508 12.262 1.00 97.44 112 MET A N 1
ATOM 818 C CA . MET A 1 112 ? -2.420 -1.720 12.808 1.00 97.44 112 MET A CA 1
ATOM 819 C C . MET A 1 112 ? -2.363 -2.823 13.872 1.00 97.44 112 MET A C 1
ATOM 821 O O . MET A 1 112 ? -2.413 -4.025 13.575 1.00 97.44 112 MET A O 1
ATOM 825 N N . GLY A 1 113 ? -2.232 -2.425 15.138 1.00 94.19 113 GLY A N 1
ATOM 826 C CA . GLY A 1 113 ? -2.003 -3.359 16.241 1.00 94.19 113 GLY A CA 1
ATOM 827 C C . GLY A 1 113 ? -0.702 -4.145 16.046 1.00 94.19 113 GLY A C 1
ATOM 828 O O . GLY A 1 113 ? 0.378 -3.568 16.057 1.00 94.19 113 GLY A O 1
ATOM 829 N N . LEU A 1 114 ? -0.803 -5.467 15.865 1.00 94.12 114 LEU A N 1
ATOM 830 C CA . LEU A 1 114 ? 0.347 -6.345 15.583 1.00 94.12 114 LEU A CA 1
ATOM 831 C C . LEU A 1 114 ? 0.555 -6.624 14.083 1.00 94.12 114 LEU A C 1
ATOM 833 O O . LEU A 1 114 ? 1.420 -7.421 13.725 1.00 94.12 114 LEU A O 1
ATOM 837 N N . THR A 1 115 ? -0.257 -6.025 13.210 1.00 95.81 115 THR A N 1
ATOM 838 C CA . THR A 1 115 ? -0.120 -6.152 11.752 1.00 95.81 115 THR A CA 1
ATOM 839 C C . THR A 1 115 ? 0.686 -4.976 11.217 1.00 95.81 115 THR A C 1
ATOM 841 O O . THR A 1 115 ? 0.425 -3.837 11.595 1.00 95.81 115 THR A O 1
ATOM 844 N N . CYS A 1 116 ? 1.638 -5.250 10.328 1.00 97.44 116 CYS A N 1
ATOM 845 C CA . CYS A 1 116 ? 2.435 -4.239 9.642 1.00 97.44 116 CYS A CA 1
ATOM 846 C C . CYS A 1 116 ? 2.273 -4.417 8.130 1.00 97.44 116 CYS A C 1
ATOM 848 O O . CYS A 1 116 ? 2.520 -5.510 7.615 1.00 97.44 116 CYS A O 1
ATOM 850 N N . PHE A 1 117 ? 1.848 -3.362 7.438 1.00 98.00 117 PHE A N 1
ATOM 851 C CA . PHE A 1 117 ? 1.839 -3.288 5.979 1.00 98.00 117 PHE A CA 1
ATOM 852 C C . PHE A 1 117 ? 3.105 -2.557 5.554 1.00 98.00 117 PHE A C 1
ATOM 854 O O . PHE A 1 117 ? 3.257 -1.368 5.820 1.00 98.00 117 PHE A O 1
ATOM 861 N N . THR A 1 118 ? 4.037 -3.291 4.958 1.00 97.88 118 THR A N 1
ATOM 862 C CA . THR A 1 118 ? 5.415 -2.827 4.770 1.00 97.88 118 THR A CA 1
ATOM 863 C C . THR A 1 118 ? 5.661 -2.112 3.449 1.00 97.88 118 THR A C 1
ATOM 865 O O . THR A 1 118 ? 6.783 -1.665 3.233 1.00 97.88 118 THR A O 1
ATOM 868 N N . GLY A 1 119 ? 4.661 -2.043 2.561 1.00 97.12 119 GLY A N 1
ATOM 869 C CA . GLY A 1 119 ? 4.865 -1.618 1.176 1.00 97.12 119 GLY A CA 1
ATOM 870 C C . GLY A 1 119 ? 6.046 -2.374 0.568 1.00 97.12 119 GLY A C 1
ATOM 871 O O . GLY A 1 119 ? 6.173 -3.589 0.752 1.00 97.12 119 GLY A O 1
ATOM 872 N N . ASP A 1 120 ? 6.961 -1.619 -0.025 1.00 97.00 120 ASP A N 1
ATOM 873 C CA . ASP A 1 120 ? 8.192 -2.143 -0.611 1.00 97.00 120 ASP A CA 1
ATOM 874 C C . ASP A 1 120 ? 9.409 -2.073 0.328 1.00 97.00 120 ASP A C 1
ATOM 876 O O . ASP A 1 120 ? 10.522 -2.400 -0.067 1.00 97.00 120 ASP A O 1
ATOM 880 N N . THR A 1 121 ? 9.229 -1.738 1.611 1.00 95.50 121 THR A N 1
ATOM 881 C CA . THR A 1 121 ? 10.312 -1.781 2.614 1.00 95.50 121 THR A CA 1
ATOM 882 C C . THR A 1 121 ? 10.732 -3.216 2.946 1.00 95.50 121 THR A C 1
ATOM 884 O O . THR A 1 121 ? 11.902 -3.487 3.217 1.00 95.50 121 THR A O 1
ATOM 887 N N . VAL A 1 122 ? 9.778 -4.153 2.950 1.00 95.25 122 VAL A N 1
ATOM 888 C CA . VAL A 1 122 ? 10.012 -5.590 3.166 1.00 95.25 122 VAL A CA 1
ATOM 889 C C . VAL A 1 122 ? 9.078 -6.381 2.259 1.00 95.25 122 VAL A C 1
ATOM 891 O O . VAL A 1 122 ? 7.860 -6.233 2.353 1.00 95.25 122 VAL A O 1
ATOM 894 N N . LEU A 1 123 ? 9.644 -7.269 1.439 1.00 92.88 123 LEU A N 1
ATOM 895 C CA . LEU A 1 123 ? 8.888 -8.145 0.543 1.00 92.88 123 LEU A CA 1
ATOM 896 C C . LEU A 1 123 ? 8.752 -9.559 1.120 1.00 92.88 123 LEU A C 1
ATOM 898 O O . LEU A 1 123 ? 9.641 -10.058 1.811 1.00 92.88 123 LEU A O 1
ATOM 902 N N . GLY A 1 124 ? 7.637 -10.226 0.808 1.00 87.69 124 GLY A N 1
ATOM 903 C CA . GLY A 1 124 ? 7.390 -11.614 1.225 1.00 87.69 124 GLY A CA 1
ATOM 904 C C . GLY A 1 124 ? 8.321 -12.637 0.560 1.00 87.69 124 GLY A C 1
ATOM 905 O O . GLY A 1 124 ? 8.513 -13.731 1.089 1.00 87.69 124 GLY A O 1
ATOM 906 N N . GLU A 1 125 ? 8.911 -12.276 -0.579 1.00 87.94 125 GLU A N 1
ATOM 907 C CA . GLU A 1 125 ? 9.950 -13.022 -1.284 1.00 87.94 125 GLU A CA 1
ATOM 908 C C . GLU A 1 125 ? 10.805 -12.065 -2.130 1.00 87.94 125 GLU A C 1
ATOM 910 O O . GLU A 1 125 ? 10.474 -10.890 -2.282 1.00 87.94 125 GLU A O 1
ATOM 915 N N . GLY A 1 126 ? 11.906 -12.561 -2.698 1.00 86.88 126 GLY A N 1
ATOM 916 C CA . GLY A 1 126 ? 12.764 -11.755 -3.567 1.00 86.88 126 GLY A CA 1
ATOM 917 C C . GLY A 1 126 ? 13.625 -10.746 -2.802 1.00 86.88 126 GLY A C 1
ATOM 918 O O . GLY A 1 126 ? 14.195 -11.060 -1.756 1.00 86.88 126 GLY A O 1
ATOM 919 N N . SER A 1 127 ? 13.812 -9.557 -3.370 1.00 86.88 127 SER A N 1
ATOM 920 C CA . SER A 1 127 ? 14.658 -8.503 -2.801 1.00 86.88 127 SER A CA 1
ATOM 921 C C . SER A 1 127 ? 14.054 -7.135 -3.067 1.00 86.88 127 SER A C 1
ATOM 923 O O . SER A 1 127 ? 13.547 -6.888 -4.157 1.00 86.88 127 SER A O 1
ATOM 925 N N . VAL A 1 128 ? 14.151 -6.253 -2.075 1.00 88.00 128 VAL A N 1
ATOM 926 C CA . VAL A 1 128 ? 13.760 -4.848 -2.200 1.00 88.00 128 VAL A CA 1
ATOM 927 C C . VAL A 1 128 ? 14.747 -4.134 -3.114 1.00 88.00 128 VAL A C 1
ATOM 929 O O . VAL A 1 128 ? 15.963 -4.292 -2.972 1.00 88.00 128 VAL A O 1
ATOM 932 N N . PHE A 1 129 ? 14.228 -3.334 -4.039 1.00 86.88 129 PHE A N 1
ATOM 933 C CA . PHE A 1 129 ? 15.050 -2.441 -4.840 1.00 86.88 129 PHE A CA 1
ATOM 934 C C . PHE A 1 129 ? 15.231 -1.103 -4.118 1.00 86.88 129 PHE A C 1
ATOM 936 O O . PHE A 1 129 ? 14.254 -0.499 -3.689 1.00 86.88 129 PHE A O 1
ATOM 943 N N . ILE A 1 130 ? 16.474 -0.634 -4.016 1.00 85.94 130 ILE A N 1
ATOM 944 C CA . ILE A 1 130 ? 16.823 0.709 -3.541 1.00 85.94 130 ILE A CA 1
ATOM 945 C C . ILE A 1 130 ? 17.569 1.392 -4.681 1.00 85.94 130 ILE A C 1
ATOM 947 O O . ILE A 1 130 ? 18.654 0.951 -5.074 1.00 85.94 130 ILE A O 1
ATOM 951 N N . ALA A 1 131 ? 16.973 2.440 -5.247 1.00 79.19 131 ALA A N 1
ATOM 952 C CA . ALA A 1 131 ? 17.625 3.220 -6.287 1.00 79.19 131 ALA A CA 1
ATOM 953 C C . ALA A 1 131 ? 18.797 4.023 -5.686 1.00 79.19 131 ALA A C 1
ATOM 955 O O . ALA A 1 131 ? 18.659 4.566 -4.590 1.00 79.19 131 ALA A O 1
ATOM 956 N N . PRO A 1 132 ? 19.940 4.162 -6.381 1.00 76.31 132 PRO A N 1
ATOM 957 C CA . PRO A 1 132 ? 20.966 5.118 -5.974 1.00 76.31 132 PRO A CA 1
ATOM 958 C C . PRO A 1 132 ? 20.389 6.543 -5.976 1.00 76.31 132 PRO A C 1
ATOM 960 O O . PRO A 1 132 ? 19.932 7.003 -7.024 1.00 76.31 132 PRO A O 1
ATOM 963 N N . GLY A 1 133 ? 20.419 7.250 -4.841 1.00 71.75 133 GLY A N 1
ATOM 964 C CA . GLY A 1 133 ? 19.851 8.600 -4.738 1.00 71.75 133 GLY A CA 1
ATOM 965 C C . GLY A 1 133 ? 19.077 8.845 -3.443 1.00 71.75 133 GLY A C 1
ATOM 966 O O . GLY A 1 133 ? 19.477 8.381 -2.379 1.00 71.75 133 GLY A O 1
ATOM 967 N N . GLU A 1 134 ? 17.999 9.632 -3.504 1.00 57.16 134 GLU A N 1
ATOM 968 C CA . GLU A 1 134 ? 17.217 9.965 -2.306 1.00 57.16 134 GLU A CA 1
ATOM 969 C C . GLU A 1 134 ? 16.648 8.709 -1.635 1.00 57.16 134 GLU A C 1
ATOM 971 O O . GLU A 1 134 ? 15.988 7.893 -2.272 1.00 57.16 134 GLU A O 1
ATOM 976 N N . GLY A 1 135 ? 16.914 8.569 -0.336 1.00 55.69 135 GLY A N 1
ATOM 977 C CA . GLY A 1 135 ? 16.491 7.422 0.467 1.00 55.69 135 GLY A CA 1
ATOM 978 C C . GLY A 1 135 ? 17.532 6.306 0.587 1.00 55.69 135 GLY A C 1
ATOM 979 O O . GLY A 1 135 ? 17.466 5.554 1.553 1.00 55.69 135 GLY A O 1
ATOM 980 N N . SER A 1 136 ? 18.539 6.217 -0.293 1.00 62.34 136 SER A N 1
ATOM 981 C CA . SER A 1 136 ? 19.612 5.225 -0.126 1.00 62.34 136 SER A CA 1
ATOM 982 C C . SER A 1 136 ? 20.523 5.593 1.056 1.00 62.34 136 SER A C 1
ATOM 984 O O . SER A 1 136 ? 21.057 6.704 1.078 1.00 62.34 136 SER A O 1
ATOM 986 N N . LEU A 1 137 ? 20.688 4.674 2.018 1.00 55.84 137 LEU A N 1
ATOM 987 C CA . LEU A 1 137 ? 21.628 4.787 3.149 1.00 55.84 137 LEU A CA 1
ATOM 988 C C . LEU A 1 137 ? 23.082 4.521 2.734 1.00 55.84 137 LEU A C 1
ATOM 990 O O . LEU A 1 137 ? 23.304 3.612 1.900 1.00 55.84 137 LEU A O 1
#

Sequence (137 aa):
MRQEPAHMRVPAGVTRVRADNPSPLTLDGTNTYVVAGWVVDPGPLLEGHLAAVKKAAGEVEGVVLTHDHPDHAEAAEAFRVPVHRPGEGEEAGPFTALATPGHSADSVCLLMGLTCFTGDTVLGEGSVFIAPGEGSL

Foldseek 3Di:
DDDDPPPPDDDPQKDWQFDPPDDPQQHNGPIWIAHPQEIEQQFAPDVVSNVVSCVVNPHHQEYEYQDDDRRRPVCRCVNVHHYDQDDAQDDDVQWGWHDDQFLHLSGTWTDRPPDIDRRLSDDPDDDRDGDPDRRHD